Protein AF-A0A7X5XY59-F1 (afdb_monomer_lite)

Organism: NCBI:txid53317

Radius of gyration: 12.36 Å; chains: 1; bounding box: 36×19×34 Å

Secondary structure (DSSP, 8-state):
-GGGTPPPB-TT--HHHHHHHHHH-SS--EEEEEEETTTS--TTEEPHHHHHGGGTTT-EEEEPSSSSS---

InterPro domains:
  IPR008257 Peptidase M19 [PF01244] (1-66)
  IPR008257 Peptidase M19 [PS51365] (1-72)
  IPR008257 Peptidase M19 [PTHR10443] (1-65)
  IPR032466 Metal-dependent hydrolase [SSF51556] (1-66)

Structure (mmCIF, N/CA/C/O backbone):
data_AF-A0A7X5XY59-F1
#
_entry.id   AF-A0A7X5XY59-F1
#
loop_
_atom_site.group_PDB
_atom_site.id
_atom_site.type_symbol
_atom_site.label_atom_id
_atom_site.label_alt_id
_atom_site.label_comp_id
_atom_site.label_asym_id
_atom_site.label_entity_id
_atom_site.label_seq_id
_atom_site.pdbx_PDB_ins_code
_atom_site.Cartn_x
_atom_site.Cartn_y
_atom_site.Cartn_z
_atom_site.occupancy
_atom_site.B_iso_or_equiv
_atom_site.auth_seq_id
_atom_site.auth_comp_id
_atom_site.auth_asym_id
_atom_site.auth_atom_id
_atom_site.pdbx_PDB_model_num
ATOM 1 N N . MET A 1 1 ? -4.658 -0.668 16.974 1.00 94.94 1 MET A N 1
ATOM 2 C CA . MET A 1 1 ? -4.508 0.633 16.290 1.00 94.94 1 MET A CA 1
ATOM 3 C C . MET A 1 1 ? -5.818 1.419 16.321 1.00 94.94 1 MET A C 1
ATOM 5 O O . MET A 1 1 ? -5.894 2.327 17.135 1.00 94.94 1 MET A O 1
ATOM 9 N N . ASN A 1 2 ? -6.888 0.981 15.639 1.00 96.44 2 ASN A N 1
ATOM 10 C CA . ASN A 1 2 ? -8.211 1.649 15.636 1.00 96.44 2 ASN A CA 1
ATOM 11 C C . ASN A 1 2 ? -8.739 2.131 17.009 1.00 96.44 2 ASN A C 1
ATOM 13 O O . ASN A 1 2 ? -9.063 3.300 17.164 1.00 96.44 2 ASN A O 1
ATOM 17 N N . ARG A 1 3 ? -8.783 1.265 18.036 1.00 97.69 3 ARG A N 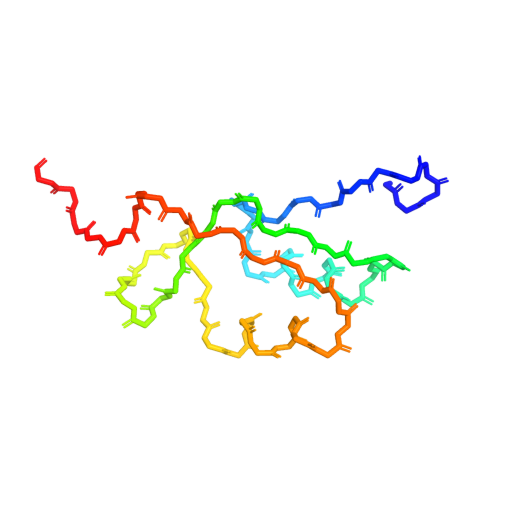1
ATOM 18 C CA . ARG A 1 3 ? -9.272 1.642 19.385 1.00 97.69 3 ARG A CA 1
ATOM 19 C C . ARG A 1 3 ? -8.466 2.774 20.038 1.00 97.69 3 ARG A C 1
ATOM 21 O O . ARG A 1 3 ? -9.007 3.515 20.844 1.00 97.69 3 ARG A O 1
ATOM 28 N N . LEU A 1 4 ? -7.170 2.847 19.743 1.00 97.88 4 LEU A N 1
ATOM 29 C CA . LEU A 1 4 ? -6.239 3.792 20.361 1.00 97.88 4 LEU A CA 1
ATOM 30 C C . LEU A 1 4 ? -6.080 5.082 19.543 1.00 97.88 4 LEU A C 1
ATOM 32 O O . LEU A 1 4 ? -5.338 5.957 19.967 1.00 97.88 4 LEU A O 1
ATOM 36 N N . GLY A 1 5 ? -6.719 5.189 18.371 1.00 95.38 5 GLY A N 1
ATOM 37 C CA . GLY A 1 5 ? -6.518 6.323 17.463 1.00 95.38 5 GLY A CA 1
ATOM 38 C C . GLY A 1 5 ? -5.133 6.355 16.807 1.00 95.38 5 GLY A C 1
ATOM 39 O O . GLY A 1 5 ? -4.677 7.415 16.396 1.00 95.38 5 GLY A O 1
ATOM 40 N N . MET A 1 6 ? -4.444 5.212 16.722 1.00 96.56 6 MET A N 1
ATOM 41 C CA . MET A 1 6 ? -3.164 5.121 16.011 1.00 96.56 6 MET A CA 1
ATOM 42 C C . MET A 1 6 ? -3.404 4.948 14.512 1.00 96.56 6 MET A C 1
ATOM 44 O O . MET A 1 6 ? -4.132 4.030 14.123 1.00 96.56 6 MET A O 1
ATOM 48 N N . VAL A 1 7 ? -2.744 5.775 13.700 1.00 94.69 7 VAL A N 1
ATOM 49 C CA . VAL A 1 7 ? -2.739 5.649 12.236 1.00 94.69 7 VAL A CA 1
ATOM 50 C C . VAL A 1 7 ? -2.029 4.357 11.836 1.00 94.69 7 VAL A C 1
ATOM 52 O O . VAL A 1 7 ? -0.974 4.028 12.376 1.00 94.69 7 VAL A O 1
ATOM 55 N N . ILE A 1 8 ? -2.631 3.620 10.905 1.00 96.31 8 ILE A N 1
ATOM 56 C CA . ILE A 1 8 ? -2.051 2.407 10.326 1.00 96.31 8 ILE A CA 1
ATOM 57 C C . ILE A 1 8 ? -1.285 2.818 9.071 1.00 96.31 8 ILE A C 1
ATOM 59 O O . ILE A 1 8 ? -1.899 3.320 8.130 1.00 96.31 8 ILE A O 1
ATOM 63 N N . ASP A 1 9 ? 0.031 2.607 9.072 1.00 97.06 9 ASP A N 1
ATOM 64 C CA . ASP A 1 9 ? 0.880 2.786 7.893 1.00 97.06 9 ASP A CA 1
ATOM 65 C C . ASP A 1 9 ? 1.116 1.441 7.199 1.00 97.06 9 ASP A C 1
ATOM 67 O O . ASP A 1 9 ? 1.468 0.459 7.855 1.00 97.06 9 ASP A O 1
ATOM 71 N N . VAL A 1 10 ? 0.900 1.399 5.887 1.00 96.44 10 VAL A N 1
ATOM 72 C CA . VAL A 1 10 ? 1.051 0.196 5.051 1.00 96.44 10 VAL A CA 1
ATOM 73 C C . VAL A 1 10 ? 2.276 0.247 4.139 1.00 96.44 10 VAL A C 1
ATOM 75 O O . VAL A 1 10 ? 2.494 -0.676 3.357 1.00 96.44 10 VAL A O 1
ATOM 78 N N . SER A 1 11 ? 3.113 1.281 4.246 1.00 97.00 11 SER A N 1
ATOM 79 C CA . SER A 1 11 ? 4.419 1.286 3.574 1.00 97.00 11 SER A CA 1
ATOM 80 C C . SER A 1 11 ? 5.251 0.088 4.052 1.00 97.00 11 SER A C 1
ATOM 82 O O . SER A 1 11 ? 5.269 -0.214 5.244 1.00 97.00 11 SER A O 1
ATOM 84 N N . HIS A 1 12 ? 5.919 -0.608 3.125 1.00 97.50 12 HIS A N 1
ATOM 85 C CA . HIS A 1 12 ? 6.629 -1.891 3.327 1.00 97.50 12 HIS A CA 1
ATOM 86 C C . HIS A 1 12 ? 5.769 -3.132 3.599 1.00 97.50 12 HIS A C 1
ATOM 88 O O . HIS A 1 12 ? 6.311 -4.240 3.651 1.00 97.50 12 HIS A O 1
ATOM 94 N N . ALA A 1 13 ? 4.460 -2.984 3.783 1.00 97.19 13 ALA A N 1
ATOM 95 C CA . ALA A 1 13 ? 3.589 -4.131 3.954 1.00 97.19 13 ALA A CA 1
ATOM 96 C C . ALA A 1 13 ? 3.454 -4.912 2.638 1.00 97.19 13 ALA A C 1
ATOM 98 O O . ALA A 1 13 ? 3.660 -4.374 1.550 1.00 97.19 13 ALA A O 1
ATOM 99 N N . SER A 1 14 ? 3.089 -6.191 2.733 1.00 97.75 14 SER A N 1
ATOM 100 C CA . SER A 1 14 ? 2.703 -6.940 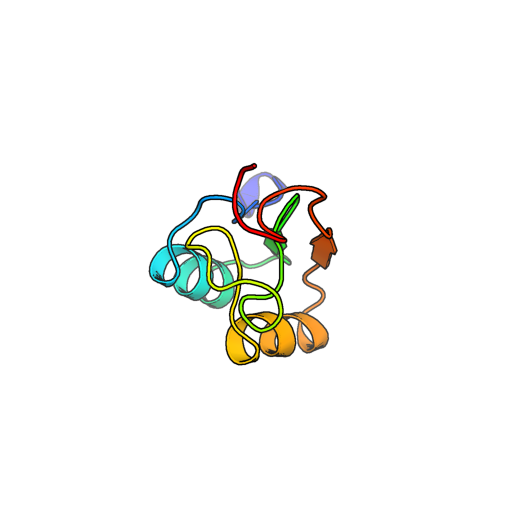1.543 1.00 97.75 14 SER A CA 1
ATOM 101 C C . SER A 1 14 ? 1.369 -6.437 0.996 1.00 97.75 14 SER A C 1
ATOM 103 O O . SER A 1 14 ? 0.540 -5.881 1.720 1.00 97.75 14 SER A O 1
ATOM 105 N N . ASP A 1 15 ? 1.136 -6.732 -0.276 1.00 96.00 15 ASP A N 1
ATOM 106 C CA . ASP A 1 15 ? -0.139 -6.543 -0.961 1.00 96.00 15 ASP A CA 1
ATOM 107 C C . ASP A 1 15 ? -1.331 -7.143 -0.171 1.00 96.00 15 ASP A C 1
ATOM 109 O O . ASP A 1 15 ? -2.372 -6.500 -0.033 1.00 96.00 15 ASP A O 1
ATOM 113 N N . ASP A 1 16 ? -1.161 -8.327 0.432 1.00 97.38 16 ASP A N 1
ATOM 114 C CA . ASP A 1 16 ? -2.197 -8.966 1.260 1.00 97.38 16 ASP A CA 1
ATOM 115 C C . ASP A 1 16 ? -2.480 -8.191 2.553 1.00 97.38 16 ASP A C 1
ATOM 117 O O . ASP A 1 16 ? -3.632 -8.071 2.975 1.00 97.38 16 ASP A O 1
ATOM 121 N N . VAL A 1 17 ? -1.439 -7.657 3.201 1.00 97.00 17 VAL A N 1
ATOM 122 C CA . VAL A 1 17 ? -1.600 -6.838 4.410 1.00 97.00 17 VAL A CA 1
ATOM 123 C C . VAL A 1 17 ? -2.268 -5.513 4.062 1.00 97.00 17 VAL A C 1
ATOM 125 O O . VAL A 1 17 ? -3.116 -5.062 4.828 1.00 97.00 17 VAL A O 1
ATOM 128 N N . PHE A 1 18 ? -1.950 -4.919 2.908 1.00 94.62 18 PHE A N 1
ATOM 129 C CA . PHE A 1 18 ? -2.653 -3.740 2.404 1.00 94.62 18 PHE A CA 1
ATOM 130 C C . PHE A 1 18 ? -4.154 -4.020 2.262 1.00 94.62 18 PHE A C 1
ATOM 132 O O . PHE A 1 18 ? -4.973 -3.288 2.819 1.00 94.62 18 PHE A O 1
ATOM 139 N N . ASP A 1 19 ? -4.522 -5.102 1.571 1.00 93.94 19 ASP A N 1
ATOM 140 C CA . ASP A 1 19 ? -5.927 -5.440 1.328 1.00 93.94 19 ASP A CA 1
ATOM 141 C C . ASP A 1 19 ? -6.674 -5.761 2.636 1.00 93.94 19 ASP A C 1
ATOM 143 O O . ASP A 1 19 ? -7.813 -5.331 2.827 1.00 93.94 19 ASP A O 1
ATOM 147 N N . GLN A 1 20 ? -6.025 -6.451 3.580 1.00 96.25 20 GLN A N 1
ATOM 148 C CA . GLN A 1 20 ? -6.588 -6.705 4.910 1.00 96.25 20 GLN A CA 1
ATOM 149 C C . GLN A 1 20 ? -6.729 -5.424 5.736 1.00 96.25 20 GLN A C 1
ATOM 151 O O . GLN A 1 20 ? -7.751 -5.234 6.394 1.00 96.25 20 GLN A O 1
ATOM 156 N N . ALA A 1 21 ? -5.731 -4.538 5.714 1.00 94.19 21 ALA A N 1
ATOM 157 C CA . ALA A 1 21 ? -5.783 -3.265 6.422 1.00 94.19 21 ALA A CA 1
ATOM 158 C C . ALA A 1 21 ? -6.927 -2.400 5.888 1.00 94.19 21 ALA A C 1
ATOM 160 O O . ALA A 1 21 ? -7.699 -1.865 6.682 1.00 94.19 21 ALA A O 1
ATOM 161 N N . LEU A 1 22 ? -7.091 -2.343 4.566 1.00 91.31 22 LEU A N 1
ATOM 162 C CA . LEU A 1 22 ? -8.191 -1.639 3.917 1.00 91.31 22 LEU A CA 1
ATOM 163 C C . LEU A 1 22 ? -9.559 -2.230 4.297 1.00 91.31 22 LEU A C 1
ATOM 165 O O . LEU A 1 22 ? -10.493 -1.489 4.585 1.00 91.31 22 LEU A O 1
ATOM 169 N N . ALA A 1 23 ? -9.684 -3.560 4.343 1.00 92.62 23 ALA A N 1
ATOM 170 C CA . ALA A 1 23 ? -10.950 -4.225 4.658 1.00 92.62 23 ALA A CA 1
ATOM 171 C C . ALA A 1 23 ? -11.332 -4.179 6.150 1.00 92.62 23 ALA A C 1
ATOM 173 O O . ALA A 1 23 ? -12.516 -4.177 6.486 1.00 92.62 23 ALA A O 1
ATOM 174 N N . LEU A 1 24 ? -10.347 -4.200 7.054 1.00 95.00 24 LEU A N 1
ATOM 175 C CA . LEU A 1 24 ? -10.567 -4.362 8.498 1.00 95.00 24 LEU A CA 1
ATOM 176 C C . LEU A 1 24 ? -10.421 -3.061 9.290 1.00 95.00 24 LEU A C 1
ATOM 178 O O . LEU A 1 24 ? -10.873 -2.989 10.441 1.00 95.00 24 LEU A O 1
ATOM 182 N N . SER A 1 25 ? -9.748 -2.050 8.735 1.00 93.94 25 SER A N 1
ATOM 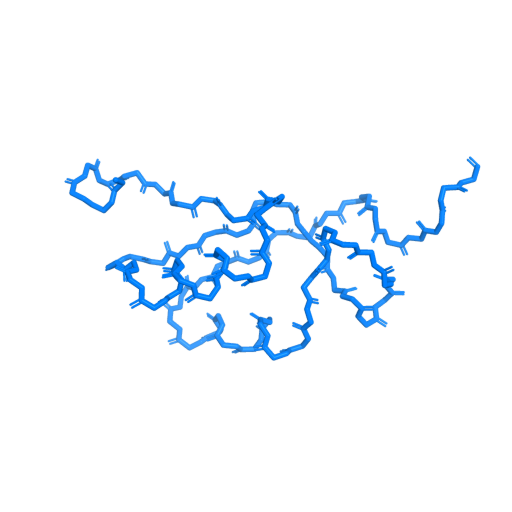183 C CA . SER A 1 25 ? -9.577 -0.782 9.431 1.00 93.94 25 SER A CA 1
ATOM 184 C C . SER A 1 25 ? -10.905 -0.037 9.556 1.00 93.94 25 SER A C 1
ATOM 186 O O . SER A 1 25 ? -11.742 -0.052 8.662 1.00 93.94 25 SER A O 1
ATOM 188 N N . LYS A 1 26 ? -11.104 0.619 10.702 1.00 93.44 26 LYS A N 1
ATOM 189 C CA . LYS A 1 26 ? -12.289 1.451 10.973 1.00 93.44 26 LYS A CA 1
ATOM 190 C C . LYS A 1 26 ? -12.015 2.934 10.731 1.00 93.44 26 LYS A C 1
ATOM 192 O O . LYS A 1 26 ? -12.917 3.754 10.865 1.00 93.44 26 LYS A O 1
ATOM 197 N N . THR A 1 27 ? -10.765 3.267 10.435 1.00 92.00 27 THR A N 1
ATOM 198 C CA . THR A 1 27 ? -10.282 4.602 10.095 1.00 92.00 27 THR A CA 1
ATOM 199 C C . THR A 1 27 ? -9.441 4.516 8.823 1.00 92.00 27 THR A C 1
ATOM 201 O O . THR A 1 27 ? -8.906 3.437 8.544 1.00 92.00 27 THR A O 1
ATOM 204 N N . PRO A 1 28 ? -9.253 5.624 8.092 1.00 92.00 28 PRO A N 1
ATOM 205 C CA . PRO A 1 28 ? -8.37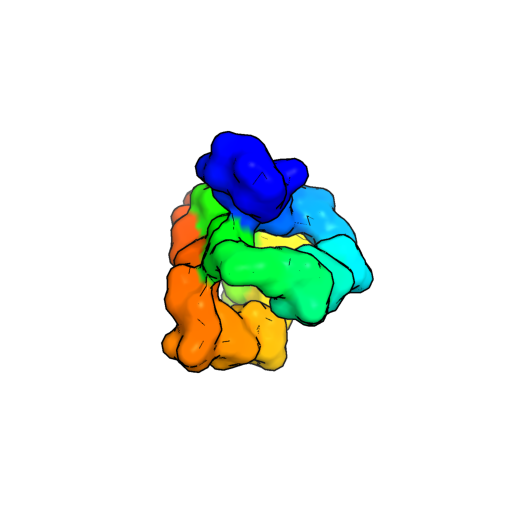2 5.634 6.931 1.00 92.00 28 PRO A CA 1
ATOM 206 C C . PRO A 1 28 ? -6.971 5.098 7.256 1.00 92.00 28 PRO A C 1
ATOM 208 O O . PRO A 1 28 ? -6.440 5.336 8.348 1.00 92.00 28 PRO A O 1
ATOM 211 N N . ILE A 1 29 ? -6.392 4.368 6.305 1.00 93.44 29 ILE A N 1
ATOM 212 C CA . ILE A 1 29 ? -4.994 3.925 6.338 1.00 93.44 29 ILE A CA 1
ATOM 213 C C . ILE A 1 29 ? -4.107 4.927 5.585 1.00 93.44 29 ILE A C 1
ATOM 215 O O . ILE A 1 29 ? -4.584 5.719 4.769 1.00 93.44 29 ILE A O 1
ATOM 219 N N . LEU A 1 30 ? -2.808 4.895 5.867 1.00 94.75 30 LEU A N 1
ATOM 220 C CA . LEU A 1 30 ? -1.799 5.756 5.258 1.00 94.75 30 LEU A CA 1
ATOM 221 C C . LEU A 1 30 ? -0.745 4.889 4.567 1.00 94.75 30 LEU A C 1
ATOM 223 O O . LEU A 1 30 ? -0.291 3.907 5.137 1.00 94.75 30 LEU A O 1
ATOM 227 N N . ALA A 1 31 ? -0.305 5.271 3.376 1.00 95.81 31 ALA A N 1
ATOM 228 C CA . ALA A 1 31 ? 0.982 4.845 2.837 1.00 95.81 31 ALA A CA 1
ATOM 229 C C . ALA A 1 31 ? 1.929 6.048 2.925 1.00 95.81 31 ALA A C 1
ATOM 231 O O . ALA A 1 31 ? 1.874 6.953 2.091 1.00 95.81 31 ALA A O 1
ATOM 232 N N . SER A 1 32 ? 2.726 6.111 3.995 1.00 97.06 32 SER A N 1
ATOM 233 C CA . SER A 1 32 ? 3.574 7.269 4.307 1.00 97.06 32 SER A CA 1
ATOM 234 C C . SER A 1 32 ? 4.721 7.494 3.321 1.00 97.06 32 SER A C 1
ATOM 236 O O . SER A 1 32 ? 5.225 8.609 3.233 1.00 97.06 32 SER A O 1
ATOM 238 N N . HIS A 1 33 ? 5.140 6.459 2.591 1.00 97.62 33 HIS A N 1
ATOM 239 C CA . HIS A 1 33 ? 6.136 6.564 1.529 1.00 97.62 33 HIS A CA 1
ATOM 240 C C . HIS A 1 33 ? 6.046 5.347 0.602 1.00 97.62 33 HIS A C 1
ATOM 242 O O . HIS A 1 33 ? 6.638 4.289 0.819 1.00 97.62 33 HIS A O 1
ATOM 248 N N . SER A 1 34 ? 5.302 5.476 -0.487 1.00 96.88 34 SER A N 1
ATOM 249 C CA . SER A 1 34 ? 5.245 4.445 -1.530 1.00 96.88 34 SER A CA 1
ATOM 250 C C . SER A 1 34 ? 5.080 5.096 -2.900 1.00 96.88 34 SER A C 1
ATOM 252 O O . SER A 1 34 ? 4.880 6.308 -3.005 1.00 96.88 34 SER A O 1
ATOM 254 N N . GLY A 1 35 ? 5.231 4.312 -3.963 1.00 96.19 35 GLY A N 1
ATOM 255 C CA . GLY A 1 35 ? 5.127 4.796 -5.336 1.00 96.19 35 GLY A CA 1
ATOM 256 C C . GLY A 1 35 ? 4.182 3.956 -6.198 1.00 96.19 35 GLY A C 1
ATOM 257 O O . GLY A 1 35 ? 3.672 2.928 -5.751 1.00 96.19 35 GLY A O 1
ATOM 258 N N . PRO A 1 36 ? 3.932 4.387 -7.440 1.00 96.81 36 PRO A N 1
ATOM 259 C CA . PRO A 1 36 ? 3.128 3.648 -8.411 1.00 96.81 36 PRO A CA 1
ATOM 260 C C . PRO A 1 36 ? 3.947 2.569 -9.145 1.00 96.81 36 PRO A C 1
ATOM 262 O O . PRO A 1 36 ? 4.963 2.872 -9.776 1.00 96.81 36 PRO A O 1
ATOM 265 N N . LYS A 1 37 ? 3.455 1.320 -9.171 1.00 97.25 37 LYS A N 1
ATOM 266 C CA . LYS A 1 37 ? 4.051 0.228 -9.975 1.00 97.25 37 LYS A CA 1
ATOM 267 C C . LYS A 1 37 ? 4.050 0.546 -11.474 1.00 97.25 37 LYS A C 1
ATOM 269 O O . LYS A 1 37 ? 4.925 0.092 -12.199 1.00 97.25 37 LYS A O 1
ATOM 274 N N . ALA A 1 38 ? 3.108 1.374 -11.929 1.00 97.31 38 ALA A N 1
ATOM 275 C CA . ALA A 1 38 ? 3.026 1.831 -13.315 1.00 97.31 38 ALA A CA 1
ATOM 276 C C . ALA A 1 38 ? 4.231 2.685 -13.767 1.00 97.31 38 ALA A C 1
ATOM 278 O O . ALA A 1 38 ? 4.476 2.786 -14.966 1.00 97.31 38 ALA A O 1
ATOM 279 N N . ILE A 1 39 ? 4.972 3.301 -12.834 1.00 97.25 39 ILE A N 1
ATOM 280 C CA . ILE A 1 39 ? 6.198 4.060 -13.139 1.00 97.25 39 ILE A CA 1
ATOM 281 C C . ILE A 1 39 ? 7.430 3.166 -13.010 1.00 97.25 39 ILE A C 1
ATOM 283 O O . ILE A 1 39 ? 8.279 3.156 -13.898 1.00 97.25 39 ILE A O 1
ATOM 287 N N . PHE A 1 40 ? 7.522 2.400 -11.921 1.00 97.69 40 PHE A N 1
ATOM 288 C 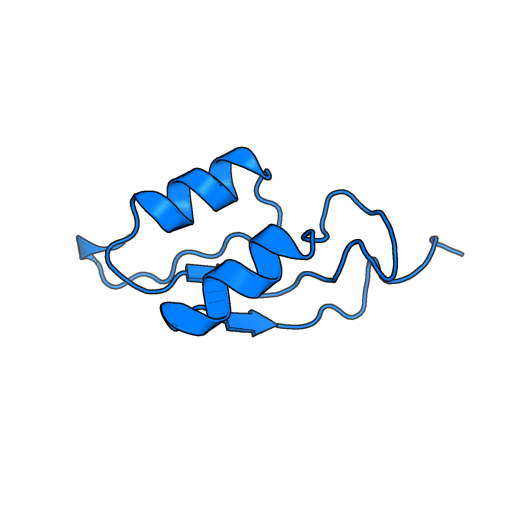CA . PHE A 1 40 ? 8.591 1.429 -11.718 1.00 97.69 40 PHE A CA 1
ATOM 289 C C . PHE A 1 40 ? 8.059 0.216 -10.958 1.00 97.69 40 PHE A C 1
ATOM 291 O O . PHE A 1 40 ? 7.542 0.349 -9.844 1.00 97.69 40 PHE A O 1
ATOM 298 N N . ASP A 1 41 ? 8.184 -0.968 -11.557 1.00 97.31 41 ASP A N 1
ATOM 299 C CA . ASP A 1 41 ? 7.692 -2.213 -10.971 1.00 97.31 41 ASP A CA 1
ATOM 300 C C . ASP A 1 41 ? 8.637 -2.701 -9.865 1.00 97.31 41 ASP A C 1
ATOM 302 O O . ASP A 1 41 ? 9.573 -3.469 -10.084 1.00 97.31 41 ASP A O 1
ATOM 306 N N . HIS A 1 42 ? 8.416 -2.175 -8.661 1.00 97.12 42 HIS A N 1
ATOM 307 C CA . HIS A 1 42 ? 9.159 -2.507 -7.453 1.00 97.12 42 HIS A CA 1
ATOM 308 C C . HIS A 1 42 ? 8.198 -3.035 -6.374 1.00 97.12 42 HIS A C 1
ATOM 310 O O . HIS A 1 42 ? 7.097 -2.496 -6.233 1.00 97.12 42 HIS A O 1
ATOM 316 N N . PRO A 1 43 ? 8.592 -4.021 -5.542 1.00 95.88 43 PRO A N 1
ATOM 317 C CA . PRO A 1 43 ? 7.716 -4.572 -4.502 1.00 95.88 43 PRO A CA 1
ATOM 318 C C . PRO A 1 43 ? 7.188 -3.547 -3.486 1.00 95.88 43 PRO A C 1
ATOM 320 O O . PRO A 1 43 ? 6.115 -3.741 -2.935 1.00 95.88 43 PRO A O 1
ATOM 323 N N . CYS A 1 44 ? 7.914 -2.447 -3.254 1.00 95.25 44 CYS A N 1
ATOM 324 C CA . CYS A 1 44 ? 7.463 -1.347 -2.381 1.00 95.25 44 CYS A CA 1
ATOM 325 C C . CYS A 1 44 ? 6.475 -0.364 -3.045 1.00 95.25 44 CYS A C 1
ATOM 327 O O . CYS A 1 44 ? 6.105 0.626 -2.418 1.00 95.25 44 CYS A O 1
ATOM 329 N N . ASN A 1 45 ? 6.073 -0.593 -4.298 1.00 97.06 45 ASN A N 1
ATOM 330 C CA . ASN A 1 45 ? 5.104 0.240 -5.008 1.00 97.06 45 ASN A CA 1
ATOM 331 C C . ASN A 1 45 ? 3.723 -0.430 -5.066 1.00 97.06 45 ASN A C 1
ATOM 333 O O . ASN A 1 45 ? 3.610 -1.654 -5.011 1.00 97.06 45 ASN A O 1
ATOM 337 N N . LEU A 1 46 ? 2.663 0.363 -5.227 1.00 95.56 46 LEU A N 1
ATOM 338 C CA . LEU A 1 46 ? 1.274 -0.093 -5.338 1.00 95.56 46 LEU A CA 1
ATOM 339 C C . LEU A 1 46 ? 0.804 -0.110 -6.796 1.00 95.56 46 LEU A C 1
ATOM 341 O O . LEU A 1 46 ? 1.185 0.743 -7.598 1.00 95.56 46 LEU A O 1
ATOM 345 N N . ASP A 1 47 ? -0.042 -1.077 -7.142 1.00 95.38 47 ASP A N 1
ATOM 346 C CA . ASP A 1 47 ? -0.729 -1.088 -8.434 1.00 95.38 47 ASP A CA 1
ATOM 347 C C . ASP A 1 47 ? -1.891 -0.081 -8.485 1.00 95.38 47 ASP A C 1
ATOM 349 O O . ASP A 1 47 ? -2.394 0.405 -7.468 1.00 95.38 47 ASP A O 1
ATOM 353 N N . ASP A 1 48 ? -2.353 0.206 -9.700 1.00 93.12 48 ASP A N 1
ATOM 354 C CA . ASP A 1 48 ? -3.452 1.135 -9.964 1.00 93.12 48 ASP A CA 1
ATOM 355 C C . ASP A 1 48 ? -4.754 0.778 -9.237 1.00 93.12 48 ASP A C 1
ATOM 357 O O . ASP A 1 48 ? -5.494 1.678 -8.832 1.00 93.12 48 ASP A O 1
ATOM 361 N N . ALA A 1 49 ? -5.068 -0.510 -9.065 1.00 91.56 49 ALA A N 1
ATOM 362 C CA . ALA A 1 49 ? -6.294 -0.916 -8.388 1.00 91.56 49 ALA A CA 1
ATOM 363 C C . ALA A 1 49 ? -6.222 -0.564 -6.897 1.00 91.56 49 ALA A C 1
ATOM 365 O O . ALA A 1 49 ? -7.181 -0.017 -6.346 1.00 91.56 49 ALA A O 1
ATOM 366 N N . ARG A 1 50 ? -5.073 -0.801 -6.256 1.00 90.81 50 ARG A N 1
ATOM 367 C CA . ARG A 1 50 ? -4.811 -0.420 -4.862 1.00 90.81 50 ARG A CA 1
ATOM 368 C C . ARG A 1 50 ? -4.623 1.074 -4.666 1.00 90.81 50 ARG A C 1
ATOM 370 O O . ARG A 1 50 ? -4.925 1.541 -3.582 1.00 90.81 50 ARG A O 1
ATOM 377 N N . MET A 1 51 ? -4.215 1.833 -5.681 1.00 89.62 51 MET A N 1
ATOM 378 C CA . MET A 1 51 ? -4.173 3.302 -5.609 1.00 89.62 51 MET A CA 1
ATOM 379 C C . MET A 1 51 ? -5.544 3.963 -5.830 1.00 89.62 51 MET A C 1
ATOM 381 O O . MET A 1 51 ? -5.791 5.040 -5.293 1.00 89.62 51 MET A O 1
ATOM 385 N N . ARG A 1 52 ? -6.461 3.334 -6.583 1.00 86.12 52 ARG A N 1
ATOM 386 C CA . ARG A 1 52 ? -7.804 3.887 -6.862 1.00 86.12 52 ARG A CA 1
ATOM 387 C C . ARG A 1 52 ? -8.846 3.590 -5.783 1.00 86.12 52 ARG A C 1
ATOM 389 O O . ARG A 1 52 ? -9.726 4.420 -5.580 1.00 86.12 52 ARG A O 1
ATOM 396 N N . LYS A 1 53 ? -8.758 2.452 -5.081 1.00 73.94 53 LYS A N 1
ATOM 397 C CA . LYS A 1 53 ? -9.631 2.151 -3.923 1.00 73.94 53 LYS A CA 1
ATOM 398 C C . LYS A 1 53 ? -9.556 3.240 -2.810 1.00 73.94 53 LYS A C 1
ATOM 400 O O . LYS A 1 53 ? -10.624 3.663 -2.373 1.00 73.94 53 LYS A O 1
ATOM 405 N N . PRO A 1 54 ? -8.361 3.757 -2.435 1.00 61.09 54 PRO A N 1
ATOM 406 C CA . PRO A 1 54 ? -8.118 4.862 -1.494 1.00 61.09 54 PRO A CA 1
ATOM 407 C C . PRO A 1 54 ? -8.893 6.169 -1.695 1.00 61.09 54 PRO A C 1
ATOM 409 O O . PRO A 1 54 ? -9.176 6.906 -0.755 1.00 61.09 54 PRO A O 1
ATOM 412 N N . ALA A 1 55 ? -9.214 6.532 -2.936 1.00 59.78 55 ALA A N 1
ATOM 413 C CA . ALA A 1 55 ? -9.778 7.858 -3.185 1.00 59.78 55 ALA A CA 1
ATOM 414 C C . ALA A 1 55 ? -11.213 8.004 -2.641 1.00 59.78 55 ALA A C 1
ATOM 416 O O . ALA A 1 55 ? -11.682 9.123 -2.441 1.00 59.78 55 ALA A O 1
ATOM 417 N N . ALA A 1 56 ? -11.912 6.889 -2.398 1.00 57.97 56 ALA A N 1
ATOM 418 C CA . ALA A 1 56 ? -13.306 6.891 -1.963 1.00 57.97 56 ALA A CA 1
ATOM 419 C C . ALA A 1 56 ? -13.488 6.864 -0.432 1.00 57.97 56 ALA A C 1
ATOM 421 O O . ALA A 1 56 ? -1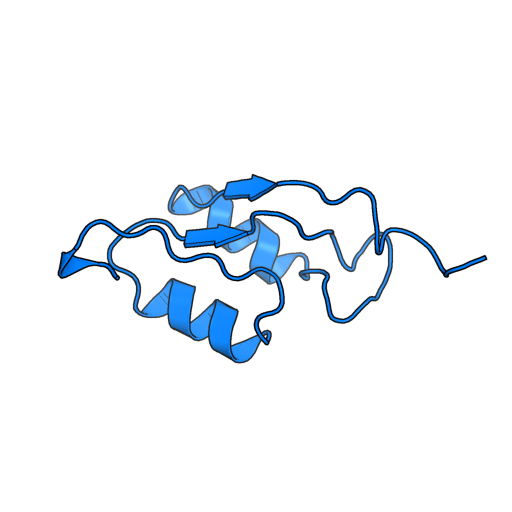4.548 7.275 0.040 1.00 57.97 56 ALA A O 1
ATOM 422 N N . ALA A 1 57 ? -12.496 6.398 0.337 1.00 63.34 57 ALA A N 1
ATOM 423 C CA . ALA A 1 57 ? -12.608 6.188 1.785 1.00 63.34 57 ALA A CA 1
ATOM 424 C C . ALA A 1 57 ? -11.681 7.093 2.631 1.00 63.34 57 ALA A C 1
ATOM 426 O O . ALA A 1 57 ? -11.733 7.057 3.863 1.00 63.34 57 ALA A O 1
ATOM 427 N N . GLY A 1 58 ? -10.940 8.006 1.989 1.00 75.81 58 GLY A N 1
ATOM 428 C CA . GLY A 1 58 ? -10.159 9.056 2.655 1.00 75.81 58 GLY A CA 1
ATOM 429 C C . GLY A 1 58 ? -8.729 8.645 3.007 1.00 75.81 58 GLY A C 1
ATOM 430 O O . GLY A 1 58 ? -8.088 9.298 3.833 1.00 75.81 58 GLY A O 1
ATOM 431 N N . GLU A 1 59 ? -8.232 7.563 2.416 1.00 83.25 59 GLU A N 1
ATOM 432 C CA . GLU A 1 59 ? -6.850 7.120 2.535 1.00 83.25 59 GLU A CA 1
ATOM 433 C C . GLU A 1 59 ? -5.883 8.072 1.816 1.00 83.25 59 GLU A C 1
ATOM 435 O O . GLU A 1 59 ? -6.228 8.760 0.853 1.00 83.25 59 GLU A O 1
ATOM 440 N N . VAL A 1 60 ? -4.630 8.094 2.275 1.00 90.06 60 VAL A N 1
ATOM 441 C CA . VAL A 1 60 ? -3.585 8.971 1.730 1.00 90.06 60 VAL A CA 1
ATOM 442 C C . VAL A 1 60 ? -2.375 8.146 1.306 1.00 90.06 60 VAL A C 1
ATOM 444 O O . VAL A 1 60 ? -1.897 7.297 2.057 1.00 90.06 60 VAL A O 1
ATOM 447 N N . LEU A 1 61 ? -1.852 8.439 0.115 1.00 92.81 61 LEU A N 1
ATOM 448 C CA . LEU A 1 61 ? -0.564 7.954 -0.378 1.00 92.81 61 LEU A CA 1
ATOM 449 C C . LEU A 1 61 ? 0.396 9.141 -0.486 1.00 92.81 61 LEU A C 1
ATOM 451 O O . LEU A 1 61 ? 0.141 10.082 -1.238 1.00 92.81 61 LEU A O 1
ATOM 455 N N . GLN A 1 62 ? 1.502 9.092 0.249 1.00 95.56 62 GLN A N 1
ATOM 456 C CA . GLN A 1 62 ? 2.592 10.051 0.115 1.00 95.56 62 GLN A CA 1
ATOM 457 C C . GLN A 1 62 ? 3.657 9.491 -0.829 1.00 95.56 62 GLN A C 1
ATOM 459 O O . GLN A 1 62 ? 4.154 8.377 -0.650 1.00 95.56 62 GLN A O 1
ATOM 464 N N . ILE A 1 63 ? 3.978 10.277 -1.857 1.00 95.94 63 ILE A N 1
ATOM 465 C CA . ILE A 1 63 ? 4.867 9.864 -2.941 1.00 95.94 63 ILE A CA 1
ATOM 466 C C . ILE A 1 63 ? 6.305 9.773 -2.432 1.00 95.94 63 ILE A C 1
ATOM 468 O O . ILE A 1 63 ? 6.873 10.758 -1.959 1.00 95.94 63 ILE A O 1
ATOM 472 N N . ASN A 1 64 ? 6.890 8.584 -2.553 1.00 97.19 64 ASN A N 1
ATOM 473 C CA . ASN A 1 64 ? 8.284 8.336 -2.204 1.00 97.19 64 ASN A CA 1
ATOM 474 C C . ASN A 1 64 ? 9.248 8.933 -3.251 1.00 97.19 64 ASN A C 1
ATOM 476 O O . ASN A 1 64 ? 8.900 9.046 -4.424 1.00 97.19 64 ASN A O 1
ATOM 480 N N . SER A 1 65 ? 10.469 9.286 -2.842 1.00 96.44 65 SER A N 1
ATOM 481 C CA . SER A 1 65 ? 11.552 9.712 -3.744 1.00 96.44 65 SER A CA 1
ATOM 482 C C . SER A 1 65 ? 12.424 8.553 -4.237 1.00 96.44 65 SER A C 1
ATOM 484 O O . SER A 1 65 ? 13.146 8.709 -5.221 1.00 96.44 65 SER A O 1
ATOM 486 N N . VAL A 1 66 ? 12.360 7.395 -3.572 1.00 95.19 66 VAL A N 1
ATOM 487 C CA . VAL A 1 66 ? 13.038 6.157 -3.983 1.00 95.19 66 VAL A CA 1
ATOM 488 C C . VAL A 1 66 ? 12.048 5.153 -4.574 1.00 95.19 66 VAL A C 1
ATOM 490 O O . VAL A 1 66 ? 10.836 5.334 -4.486 1.00 95.19 66 VAL A O 1
ATOM 493 N N . TYR A 1 67 ? 12.573 4.090 -5.190 1.00 95.94 67 TYR A N 1
ATOM 494 C CA . TYR A 1 67 ? 11.782 3.085 -5.914 1.00 95.94 67 TYR A CA 1
ATOM 495 C C . TYR A 1 67 ? 10.986 3.662 -7.096 1.00 95.94 67 TYR A C 1
ATOM 497 O O . TYR A 1 67 ? 9.920 3.160 -7.436 1.00 95.94 67 TYR A O 1
ATOM 505 N N . LEU A 1 68 ? 11.510 4.703 -7.746 1.00 95.62 68 LEU A N 1
ATOM 506 C CA . LEU A 1 68 ? 10.940 5.281 -8.972 1.00 95.62 68 LEU A CA 1
ATOM 507 C C . LEU A 1 68 ? 11.764 4.967 -10.231 1.00 95.62 68 LEU A C 1
ATOM 509 O O . LEU A 1 68 ? 11.367 5.329 -11.334 1.00 95.62 68 LEU A O 1
ATOM 513 N N . ALA A 1 69 ? 12.912 4.312 -10.064 1.00 94.00 69 ALA A N 1
ATOM 514 C CA . ALA A 1 69 ? 13.823 3.888 -11.119 1.00 94.00 69 ALA A CA 1
ATOM 515 C C . ALA A 1 69 ? 14.767 2.796 -10.569 1.00 94.00 69 ALA A C 1
ATOM 517 O O . ALA A 1 69 ? 14.866 2.649 -9.343 1.00 94.00 69 ALA A O 1
ATOM 518 N N . PRO A 1 70 ? 15.485 2.052 -11.435 1.00 90.00 70 PRO A N 1
ATOM 519 C CA . PRO A 1 70 ? 16.557 1.161 -11.006 1.00 90.00 70 PRO A CA 1
ATOM 520 C C . PRO A 1 70 ? 17.610 1.905 -10.181 1.00 90.00 70 PRO A C 1
ATOM 522 O O . PRO A 1 70 ? 17.910 3.069 -10.457 1.00 90.00 70 PRO A O 1
ATOM 525 N N . ALA A 1 71 ? 18.194 1.224 -9.194 1.00 82.44 71 ALA A N 1
ATOM 526 C CA . ALA A 1 71 ? 19.380 1.741 -8.528 1.00 82.44 71 ALA A CA 1
ATOM 527 C C . ALA A 1 71 ? 20.517 1.851 -9.557 1.00 82.44 71 ALA A C 1
ATOM 529 O O . ALA A 1 71 ? 20.786 0.893 -10.285 1.00 82.44 71 ALA A O 1
ATOM 530 N N . VAL A 1 72 ? 21.122 3.036 -9.630 1.00 72.31 72 VAL A N 1
ATOM 531 C CA . VAL A 1 72 ? 22.373 3.290 -10.359 1.00 72.31 72 VAL A CA 1
ATOM 532 C C . VAL A 1 72 ? 23.573 2.770 -9.585 1.00 72.31 72 VAL A C 1
ATOM 534 O O . VAL A 1 72 ? 23.536 2.830 -8.335 1.00 72.31 72 VAL A O 1
#

pLDDT: mean 92.0, std 9.21, range [57.97, 97.88]

Sequence (72 aa):
MNRLGMVIDVSHASDDVFDQALALSKTPILASHSGPKAIFDHPCNLDDARMRKPAAAGEVLQINSVYLAPAV

Foldseek 3Di:
DQVVPDAAECQVPAPVVLVVCLVPHPAAHEPQEEAECVQPVDRRHDYPVSVVVCVPRPYYYDYHPPRRDDDD